Protein AF-A0A9D8H496-F1 (afdb_monomer_lite)

Secondary structure (DSSP, 8-state):
--TT-TT-HHHHHHHHHHHHHT-HHHHHHHHHTSSTTHHHHHHHHHHHHHHHHHH-TTT--S--TTS-TT--SHHHH--

Radius of gyration: 13.76 Å; chains: 1; bounding box: 33×25×34 Å

Foldseek 3Di:
DDLCDQPFLLNLLLVLLVVQLPDCVLVVCVVVVPPPCVSVVRSVVSVVSNVCSSVPVVPDRSDDDPGPPVDGCCVVPPD

Structure (mmCIF, N/CA/C/O backbone):
data_AF-A0A9D8H496-F1
#
_entry.id   AF-A0A9D8H496-F1
#
loop_
_atom_site.group_PDB
_atom_site.id
_atom_site.type_symbol
_atom_site.label_atom_id
_atom_site.label_alt_id
_atom_site.label_comp_id
_atom_site.label_asym_id
_atom_site.label_entity_id
_atom_site.label_seq_id
_atom_site.pdbx_PDB_ins_code
_atom_site.Cartn_x
_atom_site.Cartn_y
_atom_site.Cartn_z
_atom_site.occupancy
_atom_site.B_iso_or_equiv
_atom_site.auth_seq_id
_atom_site.auth_comp_id
_atom_site.auth_asym_id
_atom_site.auth_atom_id
_atom_site.pdbx_PDB_model_num
ATOM 1 N N . ARG A 1 1 ? 17.197 -7.519 -17.956 1.00 49.16 1 ARG A N 1
ATOM 2 C CA . ARG A 1 1 ? 16.088 -6.725 -17.374 1.00 49.16 1 ARG A CA 1
ATOM 3 C C . ARG A 1 1 ? 16.247 -6.775 -15.862 1.00 49.16 1 ARG A C 1
ATOM 5 O O . ARG A 1 1 ? 16.431 -7.873 -15.356 1.00 49.16 1 ARG A O 1
ATOM 12 N N . GLY A 1 2 ? 16.307 -5.626 -15.185 1.00 50.44 2 GLY A N 1
ATOM 13 C CA . GLY A 1 2 ? 16.405 -5.567 -13.721 1.00 50.44 2 GLY A CA 1
ATOM 14 C C . GLY A 1 2 ? 15.062 -5.874 -13.040 1.00 50.44 2 GLY A C 1
ATOM 15 O O . GLY A 1 2 ? 14.043 -5.908 -13.729 1.00 50.44 2 GLY A O 1
ATOM 16 N N . PRO A 1 3 ? 15.050 -6.087 -11.713 1.00 53.53 3 PRO A N 1
ATOM 17 C CA . PRO A 1 3 ? 13.854 -6.474 -10.952 1.00 53.53 3 PRO A CA 1
ATOM 18 C C . PRO A 1 3 ? 12.735 -5.416 -10.950 1.00 53.53 3 PRO A C 1
ATOM 20 O O . PRO A 1 3 ? 11.594 -5.743 -10.654 1.00 53.53 3 PRO A O 1
ATOM 23 N N . LEU A 1 4 ? 13.030 -4.170 -11.333 1.00 57.78 4 LEU A N 1
ATOM 24 C CA . LEU A 1 4 ? 12.064 -3.075 -11.443 1.00 57.78 4 LEU A CA 1
ATOM 25 C C . LEU A 1 4 ? 12.170 -2.420 -12.823 1.00 57.78 4 LEU A C 1
ATOM 27 O O . LEU A 1 4 ? 12.568 -1.268 -1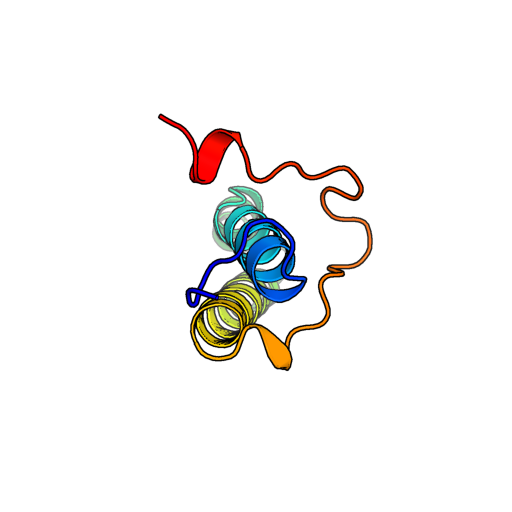2.961 1.00 57.78 4 LEU A O 1
ATOM 31 N N . ASP A 1 5 ? 11.867 -3.177 -13.874 1.00 62.88 5 ASP A N 1
ATOM 32 C CA . ASP A 1 5 ? 11.627 -2.578 -15.188 1.00 62.88 5 ASP A CA 1
ATOM 33 C C . ASP A 1 5 ? 10.367 -1.681 -15.080 1.00 62.88 5 ASP A C 1
ATOM 35 O O . ASP A 1 5 ? 9.314 -2.200 -14.686 1.00 62.88 5 ASP A O 1
ATOM 39 N N . PRO A 1 6 ? 10.420 -0.369 -15.393 1.00 54.88 6 PRO A N 1
ATOM 40 C CA . PRO A 1 6 ? 9.260 0.535 -15.342 1.00 54.88 6 PRO A CA 1
ATOM 41 C C . PRO A 1 6 ? 8.113 0.108 -16.279 1.00 54.88 6 PRO A C 1
ATOM 43 O O . PRO A 1 6 ? 6.963 0.533 -16.117 1.00 54.88 6 PRO A O 1
ATOM 46 N N . GLY A 1 7 ? 8.395 -0.779 -17.241 1.00 58.97 7 GLY A N 1
ATOM 47 C CA . GLY A 1 7 ? 7.388 -1.448 -18.064 1.00 58.97 7 GLY A CA 1
ATOM 48 C C . GLY A 1 7 ? 6.719 -2.666 -17.410 1.00 58.97 7 GLY A C 1
ATOM 49 O O . GLY A 1 7 ? 5.754 -3.187 -17.970 1.00 58.97 7 GLY A O 1
ATOM 50 N N . SER A 1 8 ? 7.196 -3.146 -16.255 1.00 71.88 8 SER A N 1
ATOM 51 C CA . SER A 1 8 ? 6.703 -4.377 -15.624 1.00 71.88 8 SER A CA 1
ATOM 52 C C . SER A 1 8 ? 5.396 -4.159 -14.858 1.00 71.88 8 SER A C 1
ATOM 54 O O . SER A 1 8 ? 5.226 -3.198 -14.103 1.00 71.88 8 SER A O 1
ATOM 56 N N . GLY A 1 9 ? 4.450 -5.085 -15.037 1.00 81.81 9 GLY A N 1
ATOM 57 C CA . GLY A 1 9 ? 3.178 -5.062 -14.317 1.00 81.81 9 GLY A CA 1
ATOM 58 C C . GLY A 1 9 ? 3.358 -5.082 -12.795 1.00 81.81 9 GLY A C 1
ATOM 59 O O . GLY A 1 9 ? 2.652 -4.360 -12.093 1.00 81.81 9 GLY A O 1
ATOM 60 N N . GLY A 1 10 ? 4.368 -5.808 -12.304 1.00 89.00 10 GLY A N 1
ATOM 61 C CA . GLY A 1 10 ? 4.721 -5.870 -10.888 1.00 89.00 10 GLY A CA 1
ATOM 62 C C . GLY A 1 10 ? 5.147 -4.538 -10.278 1.00 89.00 10 GLY A C 1
ATOM 63 O O . GLY A 1 10 ? 4.652 -4.196 -9.210 1.00 89.00 10 GLY A O 1
ATOM 64 N N . ALA A 1 11 ? 5.958 -3.724 -10.964 1.00 89.44 11 ALA A N 1
ATOM 65 C CA . ALA A 1 11 ? 6.329 -2.402 -10.447 1.00 89.44 11 ALA A CA 1
ATOM 66 C C . ALA A 1 11 ? 5.106 -1.474 -10.310 1.00 89.44 11 ALA A C 1
ATOM 68 O O . ALA A 1 11 ? 4.962 -0.756 -9.321 1.00 89.44 11 ALA A O 1
ATOM 69 N N . ARG A 1 12 ? 4.167 -1.540 -11.265 1.00 90.81 12 ARG A N 1
ATOM 70 C CA . ARG A 1 12 ? 2.899 -0.794 -11.184 1.00 90.81 12 ARG A CA 1
ATOM 71 C C . ARG A 1 12 ? 1.985 -1.327 -10.082 1.00 90.81 12 ARG A C 1
ATOM 73 O O . ARG A 1 12 ? 1.317 -0.528 -9.433 1.00 90.81 12 ARG A O 1
ATOM 80 N N . ARG A 1 13 ? 1.957 -2.646 -9.855 1.00 93.12 13 ARG A N 1
ATOM 81 C CA . ARG A 1 13 ? 1.244 -3.247 -8.719 1.00 93.12 13 ARG A CA 1
ATOM 82 C C . ARG A 1 13 ? 1.829 -2.753 -7.401 1.00 93.12 13 ARG A C 1
ATOM 84 O O . ARG A 1 13 ? 1.086 -2.188 -6.612 1.00 93.12 13 ARG A O 1
ATOM 91 N N . ALA A 1 14 ? 3.141 -2.875 -7.212 1.00 93.94 14 ALA A N 1
ATOM 92 C CA . ALA A 1 14 ? 3.832 -2.419 -6.011 1.00 93.94 14 ALA A CA 1
ATOM 93 C C . ALA A 1 14 ? 3.547 -0.938 -5.724 1.00 93.94 14 ALA A C 1
ATOM 95 O O . ALA A 1 14 ? 3.154 -0.585 -4.620 1.00 93.94 14 ALA A O 1
ATOM 96 N N . ALA A 1 15 ? 3.635 -0.064 -6.727 1.00 94.19 15 ALA A N 1
ATOM 97 C CA . ALA A 1 15 ? 3.327 1.350 -6.533 1.00 94.19 15 ALA A CA 1
ATOM 98 C C . ALA A 1 15 ? 1.856 1.604 -6.134 1.00 94.19 15 ALA A C 1
ATOM 100 O O . ALA A 1 15 ? 1.594 2.441 -5.272 1.00 94.19 15 ALA A O 1
ATOM 101 N N . ARG A 1 16 ? 0.886 0.863 -6.692 1.00 95.56 16 ARG A N 1
ATOM 102 C CA . ARG A 1 16 ? -0.524 0.954 -6.265 1.00 95.56 16 ARG A CA 1
ATOM 103 C C . ARG A 1 16 ? -0.736 0.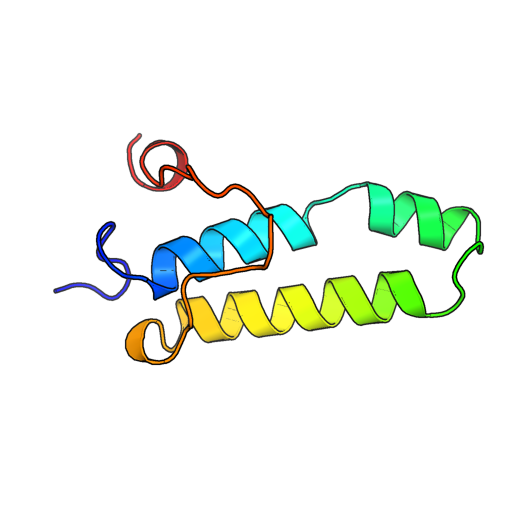454 -4.840 1.00 95.56 16 ARG A C 1
ATOM 105 O O . ARG A 1 16 ? -1.450 1.103 -4.082 1.00 95.56 16 ARG A O 1
ATOM 112 N N . GLU A 1 17 ? -0.116 -0.662 -4.475 1.00 96.88 17 GLU A N 1
ATOM 113 C CA . GLU A 1 17 ? -0.188 -1.193 -3.112 1.00 96.88 17 GLU A CA 1
ATOM 114 C C . GLU A 1 17 ? 0.447 -0.231 -2.105 1.00 96.88 17 GLU A C 1
ATOM 116 O O . GLU A 1 17 ? -0.124 0.032 -1.052 1.00 96.88 17 GLU A O 1
ATOM 121 N N . LEU A 1 18 ? 1.566 0.399 -2.466 1.00 96.06 18 LEU A N 1
ATOM 122 C CA . LEU A 1 18 ? 2.210 1.428 -1.657 1.00 96.06 18 LEU A CA 1
ATOM 123 C C . LEU A 1 18 ? 1.295 2.645 -1.425 1.00 96.06 18 LEU A C 1
ATOM 125 O O . LEU A 1 18 ? 1.226 3.145 -0.302 1.00 96.06 18 LEU A O 1
ATOM 129 N N . LEU A 1 19 ? 0.582 3.109 -2.458 1.00 96.00 19 LEU A N 1
ATOM 130 C CA . LEU A 1 19 ? -0.420 4.174 -2.320 1.00 96.00 19 LEU A CA 1
ATOM 131 C C . LEU A 1 19 ? -1.572 3.748 -1.401 1.00 96.00 19 LEU A C 1
ATOM 133 O O . LEU A 1 19 ? -2.007 4.536 -0.565 1.00 96.00 19 LEU A O 1
ATOM 137 N N . ALA A 1 20 ? -2.049 2.506 -1.533 1.00 96.81 20 ALA A N 1
ATOM 138 C CA . ALA A 1 20 ? -3.101 1.977 -0.676 1.00 96.81 20 ALA A CA 1
ATOM 139 C C . ALA A 1 20 ? -2.645 1.914 0.787 1.00 96.81 20 ALA A C 1
ATOM 141 O O . ALA A 1 20 ? -3.353 2.423 1.648 1.00 96.81 20 ALA A O 1
ATOM 142 N N . VAL A 1 21 ? -1.460 1.363 1.076 1.00 97.38 21 VAL A N 1
ATOM 143 C CA . VAL A 1 21 ? -0.903 1.258 2.439 1.00 97.38 21 VAL A CA 1
ATOM 144 C C . VAL A 1 21 ? -0.768 2.626 3.113 1.00 97.38 21 VAL A C 1
ATOM 146 O O . VAL A 1 21 ? -1.071 2.754 4.296 1.00 97.38 21 VAL A O 1
ATOM 149 N N . GLN A 1 22 ? -0.355 3.655 2.369 1.00 96.44 22 GLN A N 1
ATOM 150 C CA . GLN A 1 22 ? -0.140 5.005 2.904 1.00 96.44 22 GLN A CA 1
ATOM 151 C C . GLN A 1 22 ? -1.422 5.822 3.115 1.00 96.44 22 GLN A C 1
ATOM 153 O O . GLN A 1 22 ? -1.341 6.945 3.615 1.00 96.44 22 GLN A O 1
ATOM 158 N N . SER A 1 23 ? -2.596 5.302 2.746 1.00 96.31 23 SER A N 1
ATOM 159 C CA . SER A 1 23 ? -3.843 6.040 2.940 1.00 96.31 23 SER A CA 1
ATOM 160 C C . SER A 1 23 ? -4.089 6.336 4.423 1.00 96.31 23 SER A C 1
ATOM 162 O O . SER A 1 23 ? -4.134 5.433 5.262 1.00 96.31 23 SER A O 1
ATOM 164 N N . SER A 1 24 ? -4.296 7.613 4.751 1.00 96.38 24 SER A N 1
ATOM 165 C CA . SER A 1 24 ? -4.615 8.056 6.113 1.00 96.38 24 SER A CA 1
ATOM 166 C C . SER A 1 24 ? -5.994 7.583 6.586 1.00 96.38 24 SER A C 1
ATOM 168 O O . SER A 1 24 ? -6.237 7.529 7.795 1.00 96.38 24 SER A O 1
ATOM 170 N N . ASP A 1 25 ? -6.874 7.187 5.662 1.00 94.94 25 ASP A N 1
ATOM 171 C CA . ASP A 1 25 ? -8.214 6.686 5.970 1.00 94.94 25 ASP A CA 1
ATOM 172 C C . ASP A 1 25 ? -8.168 5.458 6.885 1.00 94.94 25 ASP A C 1
ATOM 174 O O . ASP A 1 25 ? -9.037 5.306 7.743 1.00 94.94 25 ASP A O 1
ATOM 178 N N . TRP A 1 26 ? -7.143 4.603 6.764 1.00 96.06 26 TRP A N 1
ATOM 179 C CA . TR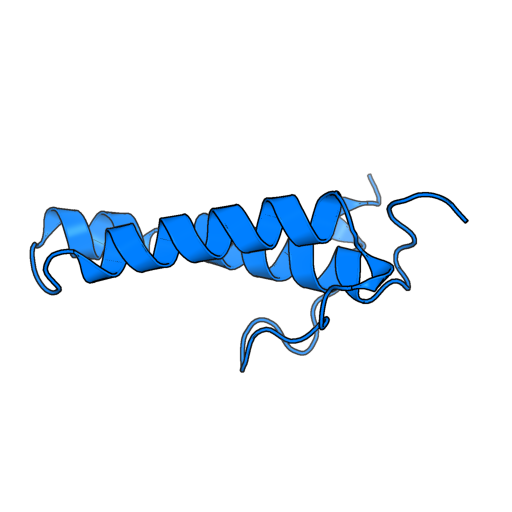P A 1 26 ? -6.997 3.431 7.631 1.00 96.06 26 TRP A CA 1
ATOM 180 C C . TRP A 1 26 ? -6.862 3.831 9.099 1.00 96.06 26 TRP A C 1
ATOM 182 O O . TRP A 1 26 ? -7.616 3.347 9.943 1.00 96.06 26 TRP A O 1
ATOM 192 N N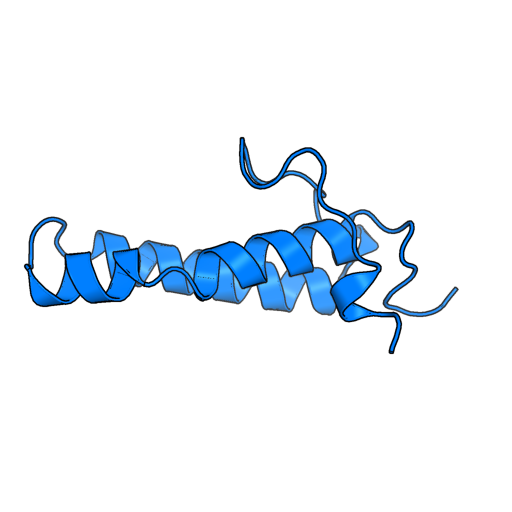 . ALA A 1 27 ? -5.946 4.758 9.389 1.00 94.44 27 ALA A N 1
ATOM 193 C CA . ALA A 1 27 ? -5.721 5.266 10.738 1.00 94.44 27 ALA A CA 1
ATOM 194 C C . ALA A 1 27 ? -6.943 6.036 11.257 1.00 94.44 27 ALA A C 1
ATOM 196 O O . ALA A 1 27 ? -7.297 5.925 12.431 1.00 94.44 27 ALA A O 1
ATOM 197 N N . PHE A 1 28 ? -7.626 6.784 10.385 1.00 95.81 28 PHE A N 1
ATOM 198 C CA . PHE A 1 28 ? -8.850 7.487 10.757 1.00 95.81 28 PHE A CA 1
ATOM 199 C C . PHE A 1 28 ? -9.982 6.519 11.131 1.00 95.81 28 PHE A C 1
ATOM 201 O O . PHE A 1 28 ? -10.632 6.703 12.163 1.00 95.81 28 PHE A O 1
ATOM 208 N N . MET A 1 29 ? -10.213 5.475 10.329 1.00 95.75 29 MET A N 1
ATOM 209 C CA . MET A 1 29 ? -11.246 4.470 10.594 1.00 95.75 29 MET A CA 1
ATOM 210 C C . MET A 1 29 ? -10.967 3.667 11.869 1.00 95.75 29 MET A C 1
ATOM 212 O O . MET A 1 29 ? -11.904 3.419 12.633 1.00 95.75 29 MET A O 1
ATOM 216 N N . ASP A 1 30 ? -9.705 3.299 12.110 1.00 95.19 30 ASP A N 1
ATOM 217 C CA . ASP A 1 30 ? -9.275 2.619 13.337 1.00 95.19 30 ASP A CA 1
ATOM 218 C C . ASP A 1 30 ? -9.506 3.506 14.569 1.00 95.19 30 ASP A C 1
ATOM 220 O O . ASP A 1 30 ? -10.218 3.124 15.502 1.00 95.19 30 ASP A O 1
ATOM 224 N N . HIS A 1 31 ? -9.036 4.758 14.518 1.00 95.44 31 HIS A N 1
ATOM 225 C CA . HIS A 1 31 ? -9.225 5.728 15.595 1.00 95.44 31 HIS A CA 1
ATOM 226 C C . HIS A 1 31 ? -10.707 5.957 15.929 1.00 95.44 31 HIS A C 1
ATOM 228 O O . HIS A 1 31 ? -11.086 6.056 17.098 1.00 95.44 31 HIS A O 1
ATOM 234 N N . ARG A 1 32 ? -11.568 6.021 14.906 1.00 95.62 32 ARG A N 1
ATOM 235 C CA . ARG A 1 32 ? -13.018 6.197 15.067 1.00 95.62 32 ARG A CA 1
ATOM 236 C C . ARG A 1 32 ? -13.761 4.912 15.445 1.00 95.62 32 ARG A C 1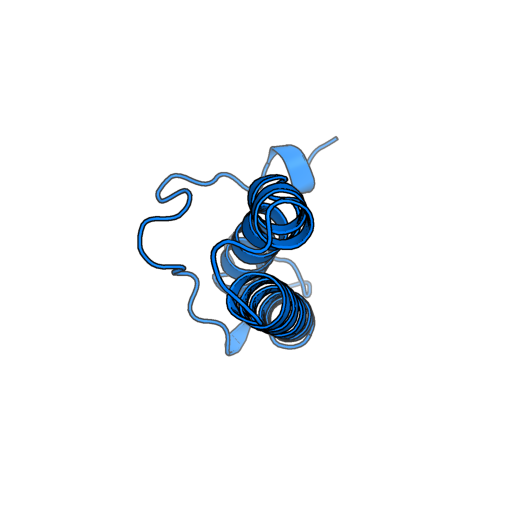
ATOM 238 O O . ARG A 1 32 ? -14.943 5.003 15.771 1.00 95.62 32 ARG A O 1
ATOM 245 N N . ARG A 1 33 ? -13.111 3.743 15.392 1.00 91.94 33 ARG A N 1
ATOM 246 C CA . ARG A 1 33 ? -13.698 2.412 15.643 1.00 91.94 33 ARG A CA 1
ATOM 247 C C . ARG A 1 33 ? -14.962 2.124 14.822 1.00 91.94 33 ARG A C 1
ATOM 249 O O . ARG A 1 33 ? -15.887 1.475 15.299 1.00 91.94 33 ARG A O 1
ATOM 256 N N . GLN A 1 34 ? -15.017 2.617 13.584 1.00 89.38 34 GLN A N 1
ATOM 257 C CA . GLN A 1 34 ? -16.225 2.542 12.744 1.00 89.38 34 GLN A CA 1
ATOM 258 C C . GLN A 1 34 ? -16.362 1.231 11.965 1.00 89.38 34 GLN A C 1
ATOM 260 O O . GLN A 1 34 ? -17.456 0.908 11.510 1.00 89.38 34 GLN A O 1
ATOM 265 N N . ALA A 1 35 ? -15.269 0.482 11.803 1.00 92.19 35 ALA A N 1
ATOM 266 C CA . ALA A 1 35 ? -15.221 -0.671 10.906 1.00 92.19 35 ALA A CA 1
ATOM 267 C C . ALA A 1 35 ? -14.593 -1.926 11.545 1.00 92.19 35 ALA A C 1
ATOM 269 O O . ALA A 1 35 ? -14.201 -2.848 10.832 1.00 92.19 35 ALA A O 1
ATOM 270 N N . GLY A 1 36 ? -14.495 -1.974 12.881 1.00 94.00 36 GLY A N 1
ATOM 271 C CA . GLY A 1 36 ? -13.843 -3.078 13.595 1.00 94.00 36 GLY A CA 1
ATOM 272 C C . GLY A 1 36 ? -12.430 -3.333 13.066 1.00 94.00 36 GLY A C 1
ATOM 273 O O . GLY A 1 36 ? -11.687 -2.388 12.817 1.00 94.00 36 GLY A O 1
ATOM 274 N N . ASP A 1 37 ? -12.103 -4.600 12.810 1.00 95.69 37 ASP A N 1
ATOM 275 C CA . ASP A 1 37 ? -10.777 -5.025 12.336 1.00 95.69 37 ASP A CA 1
ATOM 276 C C . ASP A 1 37 ? -10.549 -4.791 10.833 1.00 95.69 37 ASP A C 1
ATOM 278 O O . ASP A 1 37 ? -9.490 -5.135 10.297 1.00 95.69 37 ASP A O 1
ATOM 282 N N . TYR A 1 38 ? -11.531 -4.237 10.115 1.00 95.44 38 TYR A N 1
ATOM 283 C CA . TYR A 1 38 ? -11.438 -4.029 8.672 1.00 95.44 38 TYR A CA 1
ATOM 284 C C . TYR A 1 38 ? -10.244 -3.147 8.265 1.00 95.44 38 TYR A C 1
ATOM 286 O O . TYR A 1 38 ? -9.491 -3.585 7.394 1.00 95.44 38 TYR A O 1
ATOM 294 N N . PRO A 1 39 ? -9.991 -1.965 8.868 1.00 96.19 39 PRO A N 1
ATOM 295 C CA . PRO A 1 39 ? -8.871 -1.116 8.463 1.00 96.19 39 PRO A CA 1
ATOM 296 C C . PRO A 1 39 ? -7.523 -1.817 8.646 1.00 96.19 39 PRO A C 1
ATOM 298 O O . PRO A 1 39 ? -6.695 -1.792 7.738 1.00 96.19 39 PRO A O 1
ATOM 301 N N . TYR A 1 40 ? -7.351 -2.514 9.775 1.00 96.00 40 TYR A N 1
ATOM 302 C CA . TYR A 1 40 ? -6.166 -3.323 10.056 1.00 96.00 40 TYR A CA 1
ATOM 303 C C . TYR A 1 40 ? -5.988 -4.438 9.018 1.00 96.00 40 TYR A C 1
ATOM 305 O O . TYR A 1 40 ? -4.954 -4.532 8.361 1.00 96.00 40 TYR A O 1
ATOM 313 N N . SER A 1 41 ? -7.033 -5.234 8.788 1.00 96.88 41 SER A N 1
ATOM 314 C CA . SER A 1 41 ? -6.992 -6.343 7.829 1.00 96.88 41 SER A CA 1
ATOM 315 C C . SER A 1 41 ? -6.652 -5.865 6.413 1.00 96.88 41 SER A C 1
ATOM 317 O O . SER A 1 41 ? -5.889 -6.514 5.698 1.00 96.88 41 SER A O 1
ATOM 319 N N . ARG A 1 42 ? -7.191 -4.709 6.001 1.00 95.81 42 ARG A N 1
ATOM 320 C CA . ARG A 1 42 ? -6.935 -4.126 4.679 1.00 95.81 42 ARG A CA 1
ATOM 321 C C . ARG A 1 42 ? -5.512 -3.608 4.540 1.00 95.81 42 ARG A C 1
ATOM 323 O O . ARG A 1 42 ? -4.871 -3.939 3.546 1.00 95.81 42 ARG A O 1
ATOM 330 N N . VAL A 1 43 ? -5.005 -2.835 5.502 1.00 97.25 43 VAL A N 1
ATOM 331 C CA . VAL A 1 43 ? -3.632 -2.316 5.418 1.00 97.25 43 VAL A CA 1
ATOM 332 C C . VAL A 1 43 ? -2.607 -3.451 5.464 1.00 97.25 43 VAL A C 1
ATOM 334 O O . VAL A 1 43 ? -1.634 -3.421 4.712 1.00 97.25 43 VAL A O 1
ATOM 337 N N . THR A 1 44 ? -2.849 -4.501 6.256 1.00 98.00 44 THR A N 1
ATOM 338 C CA . THR A 1 44 ? -1.993 -5.693 6.283 1.00 98.00 44 THR A CA 1
ATOM 339 C C . THR A 1 44 ? -2.000 -6.428 4.945 1.00 98.00 44 THR A C 1
ATOM 341 O O . THR A 1 44 ? -0.924 -6.739 4.439 1.00 98.00 44 THR A O 1
ATOM 344 N N . ALA A 1 45 ? -3.170 -6.652 4.338 1.00 96.81 45 ALA A N 1
ATOM 345 C CA . ALA A 1 45 ? -3.261 -7.305 3.031 1.00 96.81 45 ALA A CA 1
ATOM 346 C C . ALA A 1 45 ? -2.527 -6.506 1.938 1.00 96.81 45 ALA A C 1
ATOM 348 O O . ALA A 1 45 ? -1.688 -7.058 1.234 1.00 96.81 45 ALA A O 1
ATOM 349 N N . HIS A 1 46 ? -2.753 -5.190 1.861 1.00 97.25 46 HIS A N 1
ATOM 350 C CA . HIS A 1 46 ? -2.039 -4.319 0.920 1.00 97.25 46 HIS A CA 1
ATOM 351 C C . HIS A 1 46 ? -0.517 -4.313 1.171 1.00 97.25 46 HIS A C 1
ATOM 353 O O . HIS A 1 46 ? 0.278 -4.276 0.235 1.00 97.25 46 HIS A O 1
ATOM 359 N N . SER A 1 47 ? -0.084 -4.419 2.432 1.00 97.81 47 SER A N 1
ATOM 360 C CA . SER A 1 47 ? 1.344 -4.505 2.775 1.00 97.81 47 SER A CA 1
ATOM 361 C C . SER A 1 47 ? 1.976 -5.823 2.314 1.00 97.81 47 SER A C 1
ATOM 363 O O . SER A 1 47 ? 3.116 -5.832 1.852 1.00 97.81 47 SER A O 1
ATOM 365 N N . GLN A 1 48 ? 1.248 -6.936 2.423 1.00 97.25 48 GLN A N 1
ATOM 366 C CA . GLN A 1 48 ? 1.695 -8.242 1.930 1.00 97.25 48 GLN A CA 1
ATOM 367 C C . GLN A 1 48 ? 1.792 -8.247 0.402 1.00 97.25 48 GLN A C 1
ATOM 369 O O . GLN A 1 48 ? 2.835 -8.620 -0.137 1.00 97.25 48 GLN A O 1
ATOM 374 N N . ASP A 1 49 ? 0.757 -7.749 -0.276 1.00 95.44 49 ASP A N 1
ATOM 375 C CA . ASP A 1 49 ? 0.719 -7.637 -1.735 1.00 95.44 49 ASP A CA 1
ATOM 376 C C . ASP A 1 49 ? 1.833 -6.721 -2.270 1.00 95.44 49 ASP A C 1
ATOM 378 O O . ASP A 1 49 ? 2.441 -7.023 -3.298 1.00 95.44 49 ASP A O 1
ATOM 382 N N . LEU A 1 50 ? 2.154 -5.628 -1.562 1.00 95.56 50 LEU A N 1
ATOM 383 C CA . LEU A 1 50 ? 3.290 -4.756 -1.878 1.00 95.56 50 LEU A CA 1
ATOM 384 C C . LEU A 1 50 ? 4.611 -5.533 -1.874 1.00 95.56 50 LEU A C 1
ATOM 386 O O . LEU A 1 50 ? 5.370 -5.483 -2.844 1.00 95.56 50 LEU A O 1
ATOM 390 N N . VAL A 1 51 ? 4.892 -6.244 -0.780 1.00 95.69 51 VAL A N 1
ATOM 391 C CA . VAL A 1 51 ? 6.140 -7.004 -0.623 1.00 95.69 51 VAL A CA 1
ATOM 392 C C . VAL A 1 51 ? 6.221 -8.125 -1.658 1.00 95.69 51 VAL A C 1
ATOM 394 O O . VAL A 1 51 ? 7.279 -8.323 -2.259 1.00 95.69 51 VAL A O 1
ATOM 397 N N . GLU A 1 52 ? 5.116 -8.824 -1.921 1.00 93.44 52 GLU A N 1
ATOM 398 C CA . GLU A 1 52 ? 5.068 -9.861 -2.952 1.00 93.44 52 GLU A CA 1
ATOM 399 C C . GLU A 1 52 ? 5.309 -9.285 -4.351 1.00 93.44 52 GLU A C 1
ATOM 401 O O . GLU A 1 52 ? 6.106 -9.844 -5.104 1.00 93.44 52 GLU A O 1
ATOM 406 N N . ALA A 1 53 ? 4.703 -8.145 -4.690 1.00 92.44 53 ALA A N 1
ATOM 407 C CA . ALA A 1 53 ? 4.888 -7.506 -5.990 1.00 92.44 53 ALA A CA 1
ATOM 408 C C . ALA A 1 53 ? 6.331 -7.026 -6.221 1.00 92.44 53 ALA A C 1
ATOM 410 O O . ALA A 1 53 ? 6.814 -7.076 -7.352 1.00 92.44 53 ALA A O 1
ATOM 411 N N . ILE A 1 54 ? 7.033 -6.600 -5.164 1.00 91.38 54 ILE A N 1
ATOM 412 C CA . ILE A 1 54 ? 8.463 -6.258 -5.227 1.00 91.38 54 ILE A CA 1
ATOM 413 C C . ILE A 1 54 ? 9.318 -7.522 -5.391 1.00 91.38 54 ILE A C 1
ATOM 415 O O . ILE A 1 54 ? 10.260 -7.534 -6.182 1.00 91.38 54 ILE A O 1
ATOM 419 N N . ALA A 1 55 ? 9.006 -8.587 -4.649 1.00 91.38 55 ALA A N 1
ATOM 420 C CA . ALA A 1 55 ? 9.805 -9.810 -4.636 1.00 91.38 55 ALA A CA 1
ATOM 421 C C . ALA A 1 55 ? 9.594 -10.698 -5.874 1.00 91.38 55 ALA A C 1
ATOM 423 O O . ALA A 1 55 ? 10.503 -11.434 -6.263 1.00 91.38 55 ALA A O 1
ATOM 424 N N . ARG A 1 56 ? 8.390 -10.679 -6.458 1.00 89.00 56 ARG A N 1
ATOM 425 C CA . ARG A 1 56 ? 7.949 -11.544 -7.569 1.00 89.00 56 ARG A CA 1
ATOM 426 C C . ARG A 1 56 ? 7.134 -10.753 -8.601 1.00 89.00 56 ARG A C 1
ATOM 428 O O . ARG A 1 56 ? 5.951 -11.041 -8.822 1.00 89.00 56 ARG A O 1
ATOM 435 N N . PRO A 1 57 ? 7.739 -9.743 -9.247 1.00 84.19 57 PRO A N 1
ATOM 436 C CA . PRO A 1 57 ? 7.033 -8.824 -10.137 1.00 84.19 57 PRO A CA 1
ATOM 437 C C . PRO A 1 57 ? 6.390 -9.510 -11.351 1.00 84.19 57 PRO A C 1
ATOM 439 O O . PRO A 1 57 ? 5.429 -8.989 -11.915 1.00 84.19 57 PRO A O 1
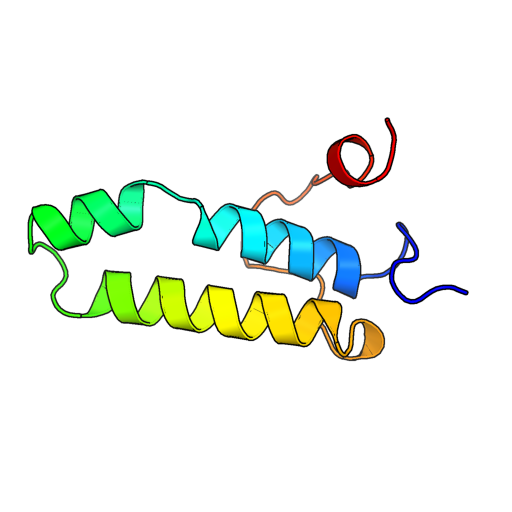ATOM 442 N N . GLU A 1 58 ? 6.884 -10.678 -11.759 1.00 83.44 58 GLU A N 1
ATOM 443 C CA . GLU A 1 58 ? 6.351 -11.478 -12.864 1.00 83.44 58 GLU A CA 1
ATOM 444 C C . GLU A 1 58 ? 5.031 -12.193 -12.543 1.00 83.44 58 GLU A C 1
ATOM 446 O O . GLU A 1 58 ? 4.318 -12.592 -13.462 1.00 83.44 58 GLU A O 1
ATOM 451 N N . ARG A 1 59 ? 4.701 -12.364 -11.256 1.00 82.44 59 ARG A N 1
ATOM 452 C CA . ARG A 1 59 ? 3.463 -13.025 -10.799 1.00 82.44 59 ARG A CA 1
ATOM 453 C C . ARG A 1 59 ? 2.363 -12.045 -10.414 1.00 82.44 59 ARG A C 1
ATOM 455 O O . ARG A 1 59 ? 1.227 -12.455 -10.194 1.00 82.44 59 ARG A O 1
ATOM 462 N N . ALA A 1 60 ? 2.699 -10.766 -10.322 1.00 81.44 60 ALA A N 1
ATOM 463 C CA . ALA A 1 60 ? 1.785 -9.734 -9.881 1.00 81.44 60 ALA A CA 1
ATOM 464 C C . ALA A 1 60 ? 0.853 -9.294 -11.019 1.00 81.44 60 ALA A C 1
ATOM 466 O O . ALA A 1 60 ? 1.305 -8.802 -12.056 1.00 81.44 60 ALA A O 1
ATOM 467 N N . ASP A 1 61 ? -0.462 -9.395 -10.798 1.00 80.75 61 ASP A N 1
ATOM 468 C CA . ASP A 1 61 ? -1.423 -8.655 -11.619 1.00 80.75 61 ASP A CA 1
ATOM 469 C C . ASP A 1 61 ? -1.187 -7.151 -11.391 1.00 80.75 61 ASP A C 1
ATOM 471 O O . ASP A 1 61 ? -1.267 -6.705 -10.239 1.00 80.75 61 ASP A O 1
ATOM 475 N N . PRO A 1 62 ? -0.905 -6.354 -12.442 1.00 76.62 62 PRO A N 1
ATOM 476 C CA . PRO A 1 62 ? -0.722 -4.909 -12.323 1.00 76.62 62 PRO A CA 1
ATOM 477 C C . PRO A 1 62 ? -1.931 -4.161 -11.751 1.00 76.62 62 PRO A C 1
ATOM 479 O O . PRO A 1 62 ? -1.789 -3.008 -11.331 1.00 76.62 62 PRO A O 1
ATOM 482 N N . ARG A 1 63 ? -3.129 -4.748 -11.799 1.00 77.19 63 ARG A N 1
ATOM 483 C CA . ARG A 1 63 ? -4.378 -4.074 -11.452 1.00 77.19 63 ARG A CA 1
ATOM 484 C C . ARG A 1 63 ? -4.671 -4.183 -9.959 1.00 77.19 63 ARG A C 1
ATOM 486 O O . ARG A 1 63 ? -4.798 -5.267 -9.408 1.00 77.19 63 ARG A O 1
ATOM 493 N N . VAL A 1 64 ? -4.928 -3.030 -9.353 1.00 81.38 64 VAL A N 1
ATOM 494 C CA . VAL A 1 64 ? -5.739 -2.906 -8.138 1.00 81.38 64 VAL A CA 1
ATOM 495 C C . VAL A 1 64 ? -7.019 -2.210 -8.579 1.00 81.38 64 VAL A C 1
ATOM 497 O O . VAL A 1 64 ? -6.959 -1.155 -9.215 1.00 81.38 64 VAL A O 1
ATOM 500 N N . ARG A 1 65 ? -8.180 -2.838 -8.363 1.00 78.69 65 ARG A N 1
ATOM 501 C CA . ARG A 1 65 ? -9.439 -2.418 -9.001 1.00 78.69 65 ARG A CA 1
ATOM 502 C C . ARG A 1 65 ? -9.743 -0.942 -8.709 1.00 78.69 65 ARG A C 1
ATOM 504 O O . ARG A 1 65 ? -9.975 -0.578 -7.565 1.00 78.69 65 ARG A O 1
ATOM 511 N N . GLY A 1 66 ? -9.763 -0.116 -9.757 1.00 78.94 66 GLY A N 1
ATOM 512 C CA . GLY A 1 66 ? -10.114 1.308 -9.684 1.00 78.94 66 GLY A CA 1
ATOM 513 C C . GLY A 1 66 ? -9.044 2.237 -9.095 1.00 78.94 66 GLY A C 1
ATOM 514 O O . GLY A 1 66 ? -9.258 3.445 -9.090 1.00 78.94 66 GLY A O 1
ATOM 515 N N . LEU A 1 67 ? -7.899 1.724 -8.633 1.00 88.06 67 LEU A N 1
ATOM 516 C CA . LEU A 1 67 ? -6.875 2.547 -7.987 1.00 88.06 67 LEU A CA 1
ATOM 517 C C . LEU A 1 67 ? -5.823 3.017 -8.997 1.00 88.06 67 LEU A C 1
ATOM 519 O O . LEU A 1 67 ? -5.115 2.199 -9.587 1.00 88.06 67 LEU A O 1
ATOM 523 N N . ALA A 1 68 ? -5.715 4.338 -9.169 1.00 90.62 68 ALA A N 1
ATOM 524 C CA . ALA A 1 68 ? -4.737 4.999 -10.038 1.00 90.62 68 ALA A CA 1
ATOM 525 C C . ALA A 1 68 ? -4.589 4.300 -11.413 1.00 90.62 68 ALA A C 1
ATOM 527 O O . ALA A 1 68 ? -3.525 3.750 -11.718 1.00 90.62 68 ALA A O 1
ATOM 528 N N . PRO A 1 69 ? -5.657 4.226 -12.233 1.00 86.06 69 PRO A N 1
ATOM 529 C CA . PRO A 1 69 ? -5.624 3.514 -13.516 1.00 86.06 69 PRO A CA 1
ATOM 530 C C . PRO A 1 69 ? -4.515 4.033 -14.442 1.00 86.06 69 PRO A C 1
ATOM 532 O O . PRO A 1 69 ? -3.810 3.227 -15.050 1.00 86.06 69 PRO A O 1
ATOM 535 N N . ASP A 1 70 ? -4.273 5.343 -14.419 1.00 88.62 70 ASP A N 1
ATOM 536 C CA . ASP A 1 70 ? -3.288 6.037 -15.255 1.00 88.62 70 ASP A CA 1
ATOM 537 C C . ASP A 1 70 ? -1.946 6.282 -14.539 1.00 88.62 70 ASP A C 1
ATOM 539 O O . ASP A 1 70 ? -1.207 7.206 -14.872 1.00 88.62 70 ASP A O 1
ATOM 543 N N . LEU A 1 71 ? -1.630 5.473 -13.519 1.00 90.06 71 LEU A N 1
ATOM 544 C CA . LEU A 1 71 ? -0.402 5.602 -12.731 1.00 90.06 71 LEU A CA 1
ATOM 545 C C . LEU A 1 71 ? 0.855 5.621 -13.618 1.00 90.06 71 LEU A C 1
ATOM 547 O O . LEU A 1 71 ? 1.111 4.676 -14.370 1.00 90.06 71 LEU A O 1
ATOM 551 N N . SER A 1 72 ? 1.686 6.645 -13.419 1.00 89.50 72 SER A N 1
ATOM 552 C CA . SER A 1 72 ? 3.061 6.707 -13.914 1.00 89.50 72 SER A CA 1
ATOM 553 C C . SER A 1 72 ? 4.048 6.364 -12.800 1.00 89.50 72 SER A C 1
ATOM 555 O O . SER A 1 72 ? 3.864 6.774 -11.655 1.00 89.50 72 SER A O 1
ATOM 557 N N . LEU A 1 73 ? 5.105 5.626 -13.143 1.00 89.94 73 LEU A N 1
ATOM 558 C CA . LEU A 1 73 ? 6.189 5.287 -12.217 1.00 89.94 73 LEU A CA 1
ATOM 559 C C . LEU A 1 73 ? 7.334 6.304 -12.225 1.00 89.94 73 LEU A C 1
ATOM 561 O O . LEU A 1 73 ? 8.191 6.221 -11.351 1.00 89.94 73 LEU A O 1
ATOM 565 N N . ALA A 1 74 ? 7.347 7.252 -13.170 1.00 90.38 74 ALA A N 1
ATOM 566 C CA . ALA A 1 74 ? 8.420 8.241 -13.288 1.00 90.38 74 ALA A CA 1
ATOM 567 C C . ALA A 1 74 ? 8.714 8.960 -11.953 1.00 90.38 74 ALA A C 1
ATOM 569 O O . ALA A 1 74 ? 9.864 8.923 -11.534 1.00 90.38 74 ALA A O 1
ATOM 570 N N . PRO A 1 75 ? 7.720 9.456 -11.181 1.00 87.56 75 PRO A N 1
ATOM 571 C CA . PRO A 1 75 ? 7.995 10.136 -9.907 1.00 87.56 75 PRO A CA 1
ATOM 572 C C . PRO A 1 75 ? 8.661 9.277 -8.819 1.00 87.56 75 PRO A C 1
ATOM 574 O O . PRO A 1 75 ? 9.101 9.814 -7.810 1.00 87.56 75 PRO A O 1
ATOM 577 N N . LEU A 1 76 ? 8.660 7.947 -8.963 1.00 85.06 76 LEU A N 1
ATOM 578 C CA . LEU A 1 76 ? 9.263 7.017 -8.000 1.00 85.06 76 LEU A CA 1
ATOM 579 C C . LEU A 1 76 ? 10.635 6.504 -8.448 1.00 85.06 76 LEU A C 1
ATOM 581 O O . LEU A 1 76 ? 11.390 5.998 -7.621 1.00 85.06 76 LEU A O 1
ATOM 585 N N . LEU A 1 77 ? 10.922 6.552 -9.750 1.00 85.12 77 LEU A N 1
ATOM 586 C CA . LEU A 1 77 ? 12.084 5.897 -10.360 1.00 85.12 77 LEU A CA 1
ATOM 587 C C . LEU A 1 77 ? 13.055 6.884 -11.012 1.00 85.12 77 LEU A C 1
ATOM 589 O O . LEU A 1 77 ? 14.208 6.528 -11.252 1.00 85.12 77 LEU A O 1
ATOM 593 N N . GLU A 1 78 ? 12.595 8.095 -11.302 1.00 83.69 78 GLU A N 1
ATOM 594 C CA . GLU A 1 78 ? 13.379 9.173 -11.888 1.00 83.69 78 GLU A CA 1
ATOM 595 C C . GLU A 1 78 ? 13.610 10.254 -10.813 1.00 83.69 78 GLU A C 1
ATOM 597 O O . GLU A 1 78 ? 12.690 10.530 -10.037 1.00 83.69 78 GLU A O 1
ATOM 602 N N . PRO A 1 79 ? 14.833 10.803 -10.703 1.00 72.06 79 PRO A N 1
ATOM 603 C CA . PRO A 1 79 ? 15.178 11.823 -9.712 1.00 72.06 79 PRO A CA 1
ATOM 604 C C . PRO A 1 79 ? 14.570 13.202 -9.999 1.00 72.06 79 PRO A C 1
ATOM 606 O O . PRO A 1 79 ? 14.348 13.531 -11.187 1.00 72.06 79 PRO A O 1
#

Sequence (79 aa):
RGPLDPGSGGARRAARELLAVQSSDWAFMDHRRQAGDYPYSRVTAHSQDLVEAIARPERADPRVRGLAPDLSLAPLLEP

pLDDT: mean 87.68, std 11.93, range [49.16, 98.0]